Protein AF-C5KKY6-F1 (afdb_monomer_lite)

Sequence (73 aa):
YVNKNPKWNDNLRAFVLNFNRRVTKASVKNFQLIRLDRHSSTSKEEEVVYLQFGRINKDEFTMDYRYPLSALQ

Structure (mmCIF, N/CA/C/O backbone):
data_AF-C5KKY6-F1
#
_entry.id   AF-C5KKY6-F1
#
loop_
_atom_site.group_PDB
_atom_site.id
_atom_site.type_symbol
_atom_site.label_atom_id
_atom_site.label_alt_id
_atom_site.label_comp_id
_atom_site.label_asym_id
_atom_site.label_entity_id
_atom_site.label_seq_id
_atom_site.pdbx_PDB_ins_code
_atom_site.Cartn_x
_atom_site.Cartn_y
_atom_site.Cartn_z
_atom_site.occupancy
_atom_site.B_iso_or_equiv
_atom_site.auth_seq_id
_atom_site.auth_comp_id
_atom_site.auth_asym_id
_atom_site.auth_atom_id
_atom_site.pdbx_PDB_model_num
ATOM 1 N N . TYR A 1 1 ? 3.719 -7.723 -11.445 1.00 88.88 1 TYR A N 1
ATOM 2 C CA . TYR A 1 1 ? 4.086 -7.133 -10.143 1.00 88.88 1 TYR A CA 1
ATOM 3 C C . TYR A 1 1 ? 3.848 -8.156 -9.057 1.00 88.88 1 TYR A C 1
ATOM 5 O O . TYR A 1 1 ? 3.018 -9.032 -9.260 1.00 88.88 1 TYR A O 1
ATOM 13 N N . VAL A 1 2 ? 4.561 -8.064 -7.940 1.00 93.38 2 VAL A N 1
ATOM 14 C CA . VAL A 1 2 ? 4.304 -8.892 -6.754 1.00 93.38 2 VAL A CA 1
ATOM 15 C C . VAL A 1 2 ? 4.183 -8.012 -5.523 1.00 93.38 2 VAL A C 1
ATOM 17 O O . VAL A 1 2 ? 4.742 -6.914 -5.496 1.00 93.38 2 VAL A O 1
ATOM 20 N N . ASN A 1 3 ? 3.442 -8.490 -4.522 1.00 94.69 3 ASN A N 1
ATOM 21 C CA . ASN A 1 3 ? 3.422 -7.838 -3.222 1.00 94.69 3 ASN A CA 1
ATOM 22 C C . ASN A 1 3 ? 4.821 -7.921 -2.599 1.00 94.69 3 ASN A C 1
ATOM 24 O O . ASN A 1 3 ? 5.441 -8.986 -2.587 1.00 94.69 3 ASN A O 1
ATOM 28 N N . LYS A 1 4 ? 5.311 -6.791 -2.101 1.00 94.06 4 LYS A N 1
ATOM 29 C CA . LYS A 1 4 ? 6.573 -6.702 -1.386 1.00 94.06 4 LYS A CA 1
ATOM 30 C C . LYS A 1 4 ? 6.475 -7.494 -0.090 1.00 94.06 4 LYS A C 1
ATOM 32 O O . LYS A 1 4 ? 5.543 -7.309 0.692 1.00 94.06 4 LYS A O 1
ATOM 37 N N . ASN A 1 5 ? 7.466 -8.340 0.160 1.00 93.50 5 ASN A N 1
ATOM 38 C CA . ASN A 1 5 ? 7.534 -9.064 1.421 1.00 93.50 5 ASN A CA 1
ATOM 39 C C . ASN A 1 5 ? 7.805 -8.080 2.573 1.00 93.50 5 ASN A C 1
ATOM 41 O O . ASN A 1 5 ? 8.728 -7.262 2.475 1.00 93.50 5 ASN A O 1
ATOM 45 N N . PRO A 1 6 ? 7.024 -8.132 3.663 1.00 93.19 6 PRO A N 1
ATOM 46 C CA . PRO A 1 6 ? 7.262 -7.282 4.817 1.00 93.19 6 PRO A CA 1
ATOM 47 C C . PRO A 1 6 ? 8.579 -7.660 5.502 1.00 93.19 6 PRO A C 1
ATOM 49 O O . PRO A 1 6 ? 9.007 -8.815 5.482 1.00 93.19 6 PRO A O 1
ATOM 52 N N . LYS A 1 7 ? 9.227 -6.678 6.130 1.00 92.00 7 LYS A N 1
ATOM 53 C CA . LYS A 1 7 ? 10.453 -6.885 6.907 1.00 92.00 7 LYS A CA 1
ATOM 54 C C . LYS A 1 7 ? 10.103 -6.987 8.385 1.00 92.00 7 LYS A C 1
ATOM 56 O O . LYS A 1 7 ? 9.205 -6.292 8.859 1.00 92.00 7 LYS A O 1
ATOM 61 N N . TRP A 1 8 ? 10.802 -7.854 9.107 1.00 93.19 8 TRP A N 1
ATOM 62 C CA . TRP A 1 8 ? 10.683 -7.911 10.559 1.00 93.19 8 TRP A CA 1
ATOM 63 C C . TRP A 1 8 ? 11.143 -6.585 11.175 1.00 93.19 8 TRP A C 1
ATOM 65 O O . TRP A 1 8 ? 12.153 -6.018 10.755 1.00 93.19 8 TRP A O 1
ATOM 75 N N . ASN A 1 9 ? 10.387 -6.083 12.146 1.00 91.56 9 ASN A N 1
ATOM 76 C CA . ASN A 1 9 ? 10.740 -4.917 12.942 1.00 91.56 9 ASN A CA 1
ATOM 77 C C . ASN A 1 9 ? 10.787 -5.321 14.416 1.00 91.56 9 ASN A C 1
ATOM 79 O O . ASN A 1 9 ? 9.750 -5.644 14.997 1.00 91.56 9 ASN A O 1
ATOM 83 N N . ASP A 1 10 ? 11.979 -5.272 15.013 1.00 94.50 10 ASP A N 1
ATOM 84 C CA . ASP A 1 10 ? 12.213 -5.716 16.391 1.00 94.50 10 ASP A CA 1
ATOM 85 C C . ASP A 1 10 ? 11.433 -4.905 17.430 1.00 94.50 10 ASP A C 1
ATOM 87 O O . ASP A 1 10 ? 10.899 -5.471 18.384 1.00 94.50 10 ASP A O 1
ATOM 91 N N . ASN A 1 11 ? 11.303 -3.592 17.224 1.00 92.56 11 ASN A N 1
ATOM 92 C CA . ASN A 1 11 ? 10.623 -2.698 18.164 1.00 92.56 11 ASN A CA 1
ATOM 93 C C . ASN A 1 11 ? 9.117 -2.973 18.219 1.00 92.56 11 ASN A C 1
ATOM 95 O O . ASN A 1 11 ? 8.510 -2.936 19.285 1.00 92.56 11 ASN A O 1
ATOM 99 N N . LEU A 1 12 ? 8.514 -3.251 17.062 1.00 90.44 12 LEU A N 1
ATOM 100 C CA . LEU A 1 12 ? 7.089 -3.563 16.946 1.00 90.44 12 LEU A CA 1
ATOM 101 C C . LEU A 1 12 ? 6.794 -5.060 17.104 1.00 90.44 12 LEU A C 1
ATOM 103 O O . LEU A 1 12 ? 5.626 -5.432 17.192 1.00 90.44 12 LEU A O 1
ATOM 107 N N . ARG A 1 13 ? 7.833 -5.908 17.112 1.00 92.69 13 ARG A N 1
ATOM 108 C CA . ARG A 1 13 ? 7.747 -7.378 17.080 1.00 92.69 13 ARG A CA 1
ATOM 109 C C . ARG A 1 13 ? 6.764 -7.885 16.026 1.00 92.69 13 ARG A C 1
ATOM 111 O O . ARG A 1 13 ? 5.936 -8.758 16.285 1.00 92.69 13 ARG A O 1
ATOM 118 N N . ALA A 1 14 ? 6.837 -7.296 14.838 1.00 89.88 14 ALA A N 1
ATOM 119 C CA . ALA A 1 14 ? 5.912 -7.572 13.752 1.00 89.88 14 ALA A CA 1
ATOM 120 C C . ALA A 1 14 ? 6.587 -7.421 12.388 1.00 89.88 14 ALA A C 1
ATOM 122 O O . ALA A 1 14 ? 7.547 -6.666 12.219 1.00 89.88 14 ALA A O 1
ATOM 123 N N . PHE A 1 15 ? 6.034 -8.107 11.391 1.00 90.69 15 PHE A N 1
ATOM 124 C CA . PHE A 1 15 ? 6.377 -7.894 9.991 1.00 90.69 15 PHE A CA 1
ATOM 125 C C . PHE A 1 15 ? 5.673 -6.640 9.467 1.00 90.69 15 PHE A C 1
ATOM 127 O O . PHE A 1 15 ? 4.446 -6.554 9.486 1.00 90.69 15 PHE A O 1
ATOM 134 N N . VAL A 1 16 ? 6.449 -5.667 8.990 1.00 92.38 16 VAL A N 1
ATOM 135 C CA . VAL A 1 16 ? 5.948 -4.364 8.540 1.00 92.38 16 VAL A CA 1
ATOM 136 C C . VAL A 1 16 ? 6.490 -3.985 7.164 1.00 92.38 16 VAL A C 1
ATOM 138 O O . VAL A 1 16 ? 7.586 -4.375 6.757 1.00 92.38 16 VAL A O 1
ATOM 141 N N . LEU A 1 17 ? 5.714 -3.173 6.452 1.00 94.50 17 LEU A N 1
ATOM 142 C CA . LEU A 1 17 ? 6.162 -2.434 5.276 1.00 94.50 17 LEU A CA 1
ATOM 143 C C . LEU A 1 17 ? 6.326 -0.961 5.660 1.00 94.50 17 LEU A C 1
ATOM 145 O O . LEU A 1 17 ? 5.539 -0.422 6.440 1.00 94.50 17 LEU A O 1
ATOM 149 N N . ASN A 1 18 ? 7.347 -0.301 5.114 1.00 93.81 18 ASN A N 1
ATOM 150 C CA . ASN A 1 18 ? 7.523 1.134 5.306 1.00 93.81 18 ASN A CA 1
ATOM 151 C C . ASN A 1 18 ? 6.694 1.898 4.268 1.00 93.81 18 ASN A C 1
ATOM 153 O O . ASN A 1 18 ? 7.051 1.925 3.092 1.00 93.81 18 ASN A O 1
ATOM 157 N N . PHE A 1 19 ? 5.626 2.548 4.730 1.00 95.12 19 PHE A N 1
ATOM 158 C CA . PHE A 1 19 ? 4.722 3.342 3.900 1.00 95.12 19 PHE A CA 1
ATOM 159 C C . PHE A 1 19 ? 5.057 4.842 3.856 1.00 95.12 19 PHE A C 1
ATOM 161 O O . PHE A 1 19 ? 4.249 5.628 3.366 1.00 95.12 19 PHE A O 1
ATOM 168 N N . ASN A 1 20 ? 6.203 5.277 4.398 1.00 93.31 20 ASN A N 1
ATOM 169 C CA . ASN A 1 20 ? 6.618 6.687 4.448 1.00 93.31 20 ASN A CA 1
ATOM 170 C C . ASN A 1 20 ? 5.512 7.619 4.979 1.00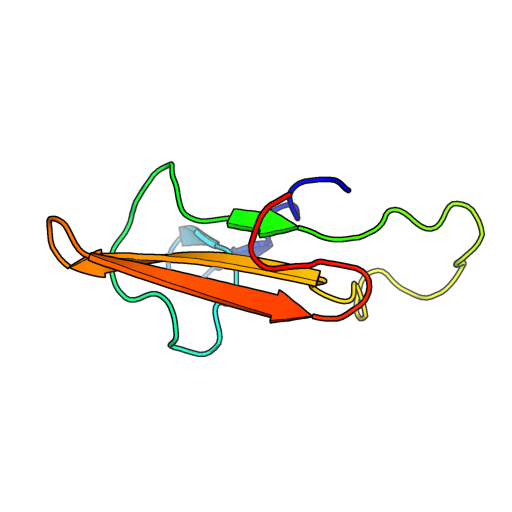 93.31 20 ASN A C 1
ATOM 172 O O . ASN A 1 20 ? 5.231 8.669 4.407 1.00 93.31 20 ASN A O 1
ATOM 176 N N . ARG A 1 21 ? 4.851 7.200 6.068 1.00 94.06 21 ARG A N 1
ATOM 177 C CA . ARG A 1 21 ? 3.727 7.901 6.727 1.00 94.06 21 ARG A CA 1
ATOM 178 C C . ARG A 1 21 ? 2.436 8.018 5.906 1.00 94.06 21 ARG A C 1
ATOM 180 O O . ARG A 1 21 ? 1.475 8.601 6.392 1.00 94.06 21 ARG A O 1
ATOM 187 N N . ARG A 1 22 ? 2.372 7.445 4.703 1.00 96.69 22 ARG A N 1
ATOM 188 C CA . ARG A 1 22 ? 1.155 7.451 3.876 1.00 96.69 22 ARG A CA 1
ATOM 189 C C . ARG A 1 22 ? 0.063 6.546 4.453 1.00 96.69 22 ARG A C 1
ATOM 191 O O . ARG A 1 22 ? -1.109 6.823 4.263 1.00 96.69 22 ARG A O 1
ATOM 198 N N . VAL A 1 23 ? 0.439 5.497 5.187 1.00 96.12 23 VAL A N 1
ATOM 199 C CA . VAL A 1 23 ? -0.487 4.547 5.826 1.00 96.12 23 VAL A CA 1
ATOM 200 C C . VAL A 1 23 ? -0.362 4.657 7.339 1.00 96.12 23 VAL A C 1
ATOM 202 O O . VAL A 1 23 ? 0.746 4.604 7.873 1.00 96.12 23 VAL A O 1
ATOM 205 N N . THR A 1 24 ? -1.495 4.805 8.026 1.00 95.00 24 THR A N 1
ATOM 206 C CA . THR A 1 24 ? -1.545 5.089 9.473 1.00 95.00 24 THR A CA 1
ATOM 207 C C . THR A 1 24 ? -2.385 4.087 10.264 1.00 95.00 24 THR A C 1
ATOM 209 O O . THR A 1 24 ? -2.336 4.083 11.494 1.00 95.00 24 THR A O 1
ATOM 212 N N . LYS A 1 25 ? -3.150 3.215 9.593 1.00 95.12 25 LYS A N 1
ATOM 213 C CA . LYS A 1 25 ? -3.990 2.192 10.234 1.00 95.12 25 LYS A CA 1
ATOM 214 C C . LYS A 1 25 ? -3.637 0.795 9.735 1.00 95.12 25 LYS A C 1
ATOM 216 O O . LYS A 1 25 ? -3.406 0.585 8.545 1.00 95.12 25 LYS A O 1
ATOM 221 N N . ALA A 1 26 ? -3.644 -0.177 10.645 1.00 92.19 26 ALA A N 1
ATOM 222 C CA . ALA A 1 26 ? -3.471 -1.583 10.300 1.00 92.19 26 ALA A CA 1
ATOM 223 C C . ALA A 1 26 ? -4.637 -2.084 9.430 1.00 92.19 26 ALA A C 1
ATOM 225 O O . ALA A 1 26 ? -5.800 -1.716 9.631 1.00 92.19 26 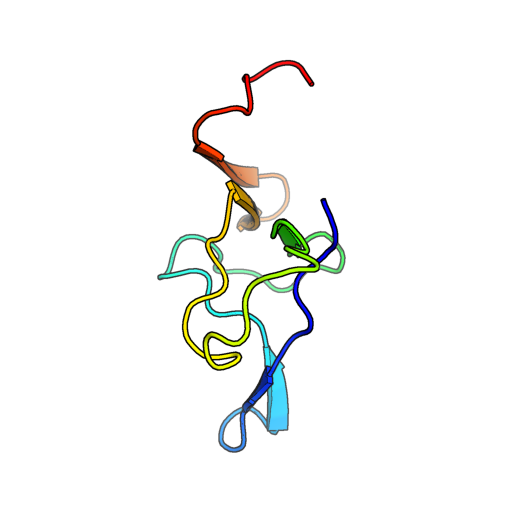ALA A O 1
ATOM 226 N N . SER A 1 27 ? -4.315 -2.914 8.441 1.00 94.75 27 SER A N 1
ATOM 227 C CA . SER A 1 27 ? -5.282 -3.530 7.537 1.00 94.75 27 SER A CA 1
ATOM 228 C C . SER A 1 27 ? -4.613 -4.654 6.755 1.00 94.75 27 SER A C 1
ATOM 230 O O . SER A 1 27 ? -3.476 -4.499 6.312 1.00 94.75 27 SER A O 1
ATOM 232 N N . VAL A 1 28 ? -5.350 -5.736 6.491 1.00 93.94 28 VAL A N 1
ATOM 233 C CA . VAL A 1 28 ? -4.940 -6.775 5.526 1.00 93.94 28 VAL A CA 1
ATOM 234 C C . VAL A 1 28 ? -4.817 -6.229 4.100 1.00 93.94 28 VAL A C 1
ATOM 236 O O . VAL A 1 28 ? -4.164 -6.832 3.259 1.00 93.94 28 VAL A O 1
ATOM 239 N N . LYS A 1 29 ? -5.428 -5.068 3.831 1.00 96.12 29 LYS A N 1
ATOM 240 C CA . LYS A 1 29 ? -5.357 -4.383 2.539 1.00 96.12 29 LYS A CA 1
ATOM 241 C C . LYS A 1 29 ? -4.111 -3.505 2.391 1.00 96.12 29 LYS A C 1
ATOM 243 O O . LYS A 1 29 ? -4.001 -2.844 1.378 1.00 96.12 29 LYS A O 1
ATOM 248 N N . ASN A 1 30 ? -3.204 -3.427 3.364 1.00 97.25 30 ASN A N 1
ATOM 249 C CA . ASN A 1 30 ? -1.996 -2.608 3.227 1.00 97.25 30 ASN A CA 1
ATOM 250 C C . ASN A 1 30 ? -0.931 -3.378 2.433 1.00 97.25 30 ASN A C 1
ATOM 252 O O . ASN A 1 30 ? -0.446 -4.403 2.908 1.00 97.25 30 ASN A O 1
ATOM 256 N N . PHE A 1 31 ? -0.543 -2.888 1.255 1.00 97.31 31 PHE A N 1
ATOM 257 C CA . PHE A 1 31 ? 0.455 -3.558 0.416 1.00 97.31 31 PHE A CA 1
ATOM 258 C C . PHE A 1 31 ? 1.276 -2.586 -0.437 1.00 97.31 31 PHE A C 1
ATOM 260 O O . PHE A 1 31 ? 0.892 -1.440 -0.684 1.00 97.31 31 PHE A O 1
ATOM 267 N N . GLN A 1 32 ? 2.427 -3.071 -0.898 1.00 97.62 32 GLN A N 1
ATOM 268 C CA . GLN A 1 32 ? 3.290 -2.393 -1.861 1.00 97.62 32 GLN A CA 1
ATOM 269 C C . GLN A 1 32 ? 3.543 -3.340 -3.030 1.00 97.62 32 GLN A C 1
ATOM 271 O O . GLN A 1 32 ? 3.927 -4.485 -2.816 1.00 97.62 32 GLN A O 1
ATOM 276 N N . LEU A 1 33 ? 3.354 -2.881 -4.263 1.00 95.81 33 LEU A N 1
ATOM 277 C CA . LEU A 1 33 ? 3.711 -3.638 -5.455 1.00 95.81 33 LEU A CA 1
ATOM 278 C C . LEU A 1 33 ? 5.100 -3.252 -5.933 1.00 95.81 33 LEU A C 1
ATOM 280 O O . LEU A 1 33 ? 5.393 -2.081 -6.171 1.00 95.81 33 LEU A O 1
ATOM 284 N N . ILE A 1 34 ? 5.925 -4.269 -6.137 1.00 93.94 34 ILE A N 1
ATOM 285 C CA . ILE A 1 34 ? 7.256 -4.164 -6.728 1.00 93.94 34 ILE A CA 1
ATOM 286 C C . ILE A 1 34 ? 7.299 -4.964 -8.032 1.00 93.94 34 ILE A C 1
ATOM 288 O O . ILE A 1 34 ? 6.462 -5.843 -8.291 1.00 93.94 34 ILE A O 1
ATOM 292 N N . ARG A 1 35 ? 8.277 -4.661 -8.883 1.00 89.38 35 ARG A N 1
ATOM 293 C CA . ARG A 1 35 ? 8.580 -5.481 -10.056 1.00 89.38 35 ARG A CA 1
ATOM 294 C C . ARG A 1 35 ? 9.679 -6.472 -9.680 1.00 89.38 35 ARG A C 1
ATOM 296 O O . ARG A 1 35 ? 10.729 -6.059 -9.211 1.00 89.38 35 ARG A O 1
ATOM 303 N N . LEU A 1 36 ? 9.435 -7.762 -9.903 1.00 80.62 36 LEU A N 1
ATOM 304 C CA . LEU A 1 36 ? 10.502 -8.762 -9.905 1.00 80.62 36 LEU A CA 1
ATOM 305 C C . LEU A 1 36 ? 11.320 -8.547 -11.172 1.00 80.62 36 LEU A C 1
ATOM 307 O O . LEU A 1 36 ? 10.827 -8.839 -12.266 1.00 80.62 36 LEU A O 1
ATOM 311 N N . ASP A 1 37 ? 12.527 -8.015 -11.034 1.00 71.62 37 ASP A N 1
ATOM 312 C CA . ASP A 1 37 ? 13.493 -8.066 -12.118 1.00 71.62 37 ASP A CA 1
ATOM 313 C C . ASP A 1 37 ? 14.292 -9.368 -11.993 1.00 71.62 37 ASP A C 1
ATOM 315 O O . ASP A 1 37 ? 14.870 -9.664 -10.949 1.00 71.62 37 ASP A O 1
ATOM 319 N N . ARG A 1 38 ? 14.260 -10.198 -13.039 1.00 57.81 38 ARG A N 1
ATOM 320 C CA . ARG A 1 38 ? 14.956 -11.495 -13.046 1.00 57.81 38 ARG A CA 1
ATOM 321 C C . ARG A 1 38 ? 16.458 -11.338 -13.289 1.00 57.81 38 ARG A C 1
ATOM 323 O O . ARG A 1 38 ? 17.189 -12.306 -13.110 1.00 57.81 38 ARG A O 1
ATOM 330 N N . HIS A 1 39 ? 16.901 -10.146 -13.695 1.00 56.88 39 HIS A N 1
ATOM 331 C CA . HIS A 1 39 ? 18.288 -9.869 -14.062 1.00 56.88 39 HIS A CA 1
ATOM 332 C C . HIS A 1 39 ? 19.009 -8.907 -13.111 1.00 56.88 39 HIS A C 1
ATOM 334 O O . HIS A 1 39 ? 20.217 -8.726 -13.255 1.00 56.88 39 HIS A O 1
ATOM 340 N N . SER A 1 40 ? 18.329 -8.312 -12.124 1.00 53.72 40 SER A N 1
ATOM 341 C CA . SER A 1 40 ? 18.996 -7.439 -11.157 1.00 53.72 40 SER A CA 1
ATOM 342 C C . SER A 1 40 ? 19.721 -8.278 -10.102 1.00 53.72 40 SER A C 1
ATOM 344 O O . SER A 1 40 ? 19.133 -8.726 -9.119 1.00 53.72 40 SER A O 1
ATOM 346 N N . SER A 1 41 ? 21.027 -8.447 -10.287 1.00 51.03 41 SER A N 1
ATOM 347 C CA . SER A 1 41 ? 21.980 -8.827 -9.235 1.00 51.03 41 SER A CA 1
ATOM 348 C C . SER A 1 41 ? 22.146 -7.742 -8.159 1.00 51.03 41 SER A C 1
ATOM 350 O O . SER A 1 41 ? 22.949 -7.895 -7.241 1.00 51.03 41 SER A O 1
ATOM 352 N N . THR A 1 42 ? 21.421 -6.629 -8.283 1.00 51.25 42 THR A N 1
ATOM 353 C CA . THR A 1 42 ? 21.395 -5.534 -7.321 1.00 51.25 42 THR A CA 1
ATOM 354 C C . THR A 1 42 ? 20.726 -6.007 -6.034 1.00 51.25 42 THR A C 1
ATOM 356 O O . THR A 1 42 ? 19.663 -6.627 -6.048 1.00 51.25 42 THR A O 1
ATOM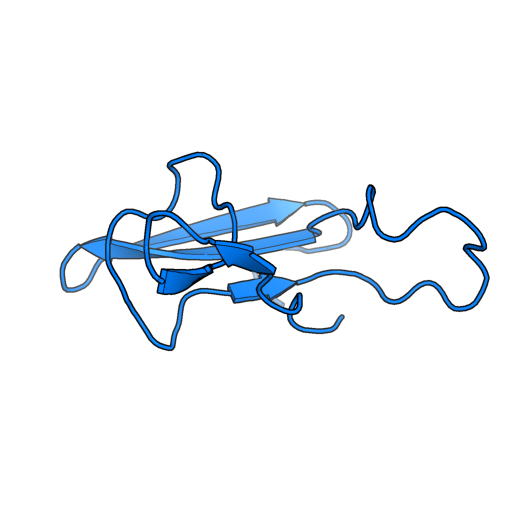 359 N N . SER A 1 43 ? 21.397 -5.750 -4.918 1.00 51.84 43 SER A N 1
ATOM 360 C CA . SER A 1 43 ? 20.982 -6.075 -3.558 1.00 51.84 43 SER A CA 1
ATOM 361 C C . SER A 1 43 ? 19.492 -5.789 -3.305 1.00 51.84 43 SER A C 1
ATOM 363 O O . SER A 1 43 ? 18.936 -4.803 -3.784 1.00 51.84 43 SER A O 1
ATOM 365 N N . LYS A 1 44 ? 18.852 -6.630 -2.474 1.00 55.28 44 LYS A N 1
ATOM 366 C CA . LYS A 1 44 ? 17.453 -6.543 -1.970 1.00 55.28 44 LYS A CA 1
ATOM 367 C C . LYS A 1 44 ? 17.038 -5.180 -1.366 1.00 55.28 44 LYS A C 1
ATOM 369 O O . LYS A 1 44 ? 15.941 -5.037 -0.823 1.00 55.28 44 LYS A O 1
ATOM 374 N N . GLU A 1 45 ? 17.927 -4.202 -1.359 1.00 51.91 45 GLU A N 1
ATOM 375 C CA . GLU A 1 45 ? 17.800 -2.926 -0.670 1.00 51.91 45 GLU A CA 1
ATOM 376 C C . GLU A 1 45 ? 1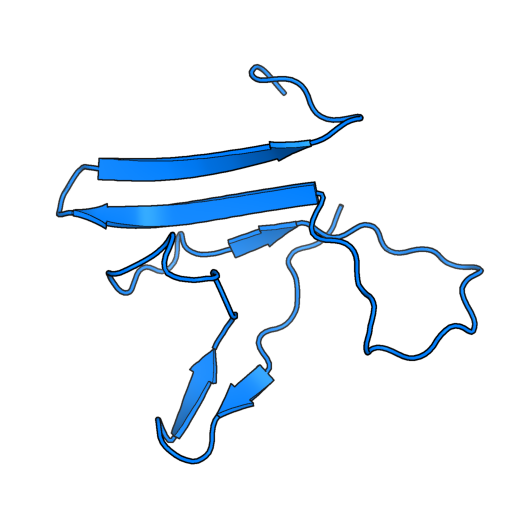7.102 -1.859 -1.527 1.00 51.91 45 GLU A C 1
ATOM 378 O O . GLU A 1 45 ? 16.473 -0.970 -0.957 1.00 51.91 45 GLU A O 1
ATOM 383 N N . GLU A 1 46 ? 17.050 -2.018 -2.856 1.00 61.56 46 GLU A N 1
ATOM 384 C CA . GLU A 1 46 ? 16.467 -1.028 -3.781 1.00 61.56 46 GLU A CA 1
ATOM 385 C C . GLU A 1 46 ? 15.268 -1.552 -4.594 1.00 61.56 46 GLU A C 1
ATOM 387 O O . GLU A 1 46 ? 15.083 -1.230 -5.767 1.00 61.56 46 GLU A O 1
ATOM 392 N N . GLU A 1 47 ? 14.392 -2.356 -3.984 1.00 79.00 47 GLU A N 1
ATOM 393 C CA . GLU A 1 47 ? 13.127 -2.724 -4.635 1.00 79.00 47 GLU A CA 1
ATOM 394 C C . GLU A 1 47 ? 12.229 -1.487 -4.813 1.00 79.00 47 GLU A C 1
ATOM 396 O O . GLU A 1 47 ? 11.597 -1.004 -3.861 1.00 79.00 47 GLU A O 1
ATOM 401 N N . VAL A 1 48 ? 12.155 -0.992 -6.051 1.00 89.81 48 VAL A N 1
ATOM 402 C CA . VAL A 1 48 ? 11.310 0.142 -6.436 1.00 89.81 48 VAL A CA 1
ATOM 403 C C . VAL A 1 48 ? 9.835 -0.212 -6.238 1.00 89.81 48 VAL A C 1
ATOM 405 O O . VAL A 1 48 ? 9.306 -1.141 -6.852 1.00 89.81 48 VAL A O 1
ATOM 408 N N . VAL A 1 49 ? 9.151 0.568 -5.397 1.00 94.00 49 VAL A N 1
ATOM 409 C CA . VAL A 1 49 ? 7.703 0.457 -5.169 1.00 94.00 49 VAL A CA 1
ATOM 410 C C . VAL A 1 49 ? 6.961 1.183 -6.287 1.00 94.00 49 VAL A C 1
ATOM 412 O O . VAL A 1 49 ? 7.084 2.398 -6.425 1.00 94.00 49 VAL A O 1
ATOM 415 N N . TYR A 1 50 ? 6.183 0.443 -7.073 1.00 95.88 50 TYR A N 1
ATOM 416 C CA . TYR A 1 50 ? 5.402 0.969 -8.194 1.00 95.88 50 TYR A CA 1
ATOM 417 C C . TYR A 1 50 ? 3.983 1.379 -7.805 1.00 95.88 50 TYR A C 1
ATOM 419 O O . TYR A 1 50 ? 3.446 2.332 -8.365 1.00 95.88 50 TYR A O 1
ATOM 427 N N . LEU A 1 51 ? 3.391 0.679 -6.840 1.00 97.44 51 LEU A N 1
ATOM 428 C CA . LEU A 1 51 ? 2.107 1.036 -6.252 1.00 97.44 51 LEU A CA 1
ATOM 429 C C . LEU A 1 51 ? 2.175 0.816 -4.752 1.00 97.44 51 LEU A C 1
ATOM 431 O O . LEU A 1 51 ? 2.713 -0.187 -4.289 1.00 97.44 51 LEU A O 1
ATOM 435 N N . GLN A 1 52 ? 1.619 1.745 -3.999 1.00 97.88 52 GLN A N 1
ATOM 436 C CA . GLN A 1 52 ? 1.447 1.628 -2.569 1.00 97.88 52 GLN A CA 1
ATOM 437 C C . GLN A 1 52 ? 0.000 1.933 -2.228 1.00 97.88 52 GLN A C 1
ATOM 439 O O . GLN A 1 52 ? -0.502 3.004 -2.560 1.00 97.88 52 GLN A O 1
ATOM 444 N N . PHE A 1 53 ? -0.637 1.011 -1.521 1.00 98.44 53 PHE A N 1
ATOM 445 C CA . PHE A 1 53 ? -2.008 1.163 -1.073 1.00 98.44 53 PHE A CA 1
ATOM 446 C C . PHE A 1 53 ? -2.098 0.875 0.421 1.00 98.44 53 PHE A C 1
ATOM 448 O O . PHE A 1 53 ? -1.486 -0.071 0.927 1.00 98.44 53 PHE A O 1
ATOM 455 N N . GLY A 1 54 ? -2.882 1.671 1.143 1.00 98.12 54 GLY A N 1
ATOM 456 C CA . GLY A 1 54 ? -3.196 1.331 2.522 1.00 98.12 54 GLY A CA 1
ATOM 457 C C . GLY A 1 54 ? -4.127 2.298 3.229 1.00 98.12 54 GLY A C 1
ATOM 458 O O . GLY A 1 54 ? -4.497 3.352 2.719 1.00 98.12 54 GLY A O 1
ATOM 459 N N . ARG A 1 55 ? -4.551 1.876 4.418 1.00 98.31 55 ARG A N 1
ATOM 460 C CA . ARG A 1 55 ? -5.619 2.508 5.192 1.00 98.31 55 ARG A CA 1
ATOM 461 C C . ARG A 1 55 ? -5.126 3.727 5.969 1.00 98.31 55 ARG A C 1
ATOM 463 O O . ARG A 1 55 ? -4.119 3.654 6.680 1.00 98.31 55 ARG A O 1
ATOM 470 N N . ILE A 1 56 ? -5.896 4.810 5.899 1.00 98.06 56 ILE A N 1
ATOM 471 C CA . ILE A 1 56 ? -5.675 6.021 6.704 1.00 98.06 56 ILE A CA 1
ATOM 472 C C . ILE A 1 56 ? -6.802 6.270 7.714 1.00 98.06 56 ILE A C 1
ATOM 474 O O . ILE A 1 56 ? -6.550 6.810 8.790 1.00 98.06 56 ILE A O 1
ATOM 478 N N . ASN A 1 57 ? -8.019 5.792 7.428 1.00 97.50 57 ASN A N 1
ATOM 479 C CA . ASN A 1 57 ? -9.174 5.898 8.323 1.00 97.50 57 ASN A CA 1
ATOM 480 C C . ASN A 1 57 ? -10.135 4.707 8.151 1.00 97.50 57 ASN A C 1
ATOM 482 O O . ASN A 1 57 ? -9.822 3.762 7.426 1.00 97.50 57 ASN A O 1
ATOM 486 N N . LYS A 1 58 ? -11.291 4.697 8.832 1.00 94.81 58 LYS A N 1
ATOM 487 C CA . LYS A 1 58 ? -12.246 3.576 8.781 1.00 94.81 58 LYS A CA 1
ATOM 488 C C . LYS A 1 58 ? -12.591 3.193 7.336 1.00 94.81 58 LYS A C 1
ATOM 490 O O . LYS A 1 58 ? -12.410 2.031 6.983 1.00 94.81 58 LYS A O 1
ATOM 495 N N . ASP A 1 59 ? -12.941 4.167 6.509 1.00 96.56 59 ASP A N 1
ATOM 496 C CA . ASP A 1 59 ? -13.396 3.931 5.136 1.00 96.56 59 ASP A CA 1
ATOM 497 C C . ASP A 1 59 ? -12.555 4.704 4.102 1.00 96.56 59 ASP A C 1
ATOM 499 O O . ASP A 1 59 ? -12.968 4.897 2.965 1.00 96.56 59 ASP A O 1
ATOM 503 N N . GLU A 1 60 ? -11.339 5.114 4.484 1.00 98.19 60 GLU A N 1
ATOM 504 C CA . GLU A 1 60 ? -10.440 5.917 3.649 1.00 98.19 60 GLU A CA 1
ATOM 505 C C . GLU A 1 60 ? -9.085 5.231 3.468 1.00 98.19 60 GLU A C 1
ATOM 507 O O . GLU A 1 60 ? -8.468 4.724 4.419 1.00 98.19 60 GLU A O 1
ATOM 512 N N . PHE A 1 61 ? -8.599 5.271 2.230 1.00 98.31 61 PHE A N 1
ATOM 513 C CA . PHE A 1 61 ? -7.342 4.673 1.808 1.00 98.31 61 PHE A CA 1
ATOM 514 C C . PHE A 1 61 ? -6.557 5.664 0.955 1.00 98.31 61 PHE A C 1
ATOM 516 O O . PHE A 1 61 ? -7.133 6.473 0.233 1.00 98.31 61 PHE A O 1
ATOM 523 N N . THR A 1 62 ? -5.235 5.568 1.025 1.00 98.25 62 THR A N 1
ATOM 524 C CA . THR A 1 62 ? -4.340 6.242 0.087 1.00 98.25 62 THR A CA 1
ATOM 525 C C . THR A 1 62 ? -3.872 5.256 -0.976 1.00 98.25 62 THR A C 1
ATOM 527 O O . THR A 1 62 ? -3.673 4.072 -0.682 1.00 98.25 62 THR A O 1
ATOM 530 N N . MET A 1 63 ? -3.681 5.751 -2.196 1.00 98.25 63 MET A N 1
ATOM 531 C CA . MET A 1 63 ? -3.119 4.994 -3.304 1.00 98.25 63 MET A CA 1
ATOM 532 C C . MET A 1 63 ? -2.125 5.866 -4.064 1.00 98.25 63 MET A C 1
ATOM 534 O O . MET A 1 63 ? -2.509 6.808 -4.752 1.00 98.25 63 MET A O 1
ATOM 538 N N . ASP A 1 64 ? -0.847 5.525 -3.945 1.00 97.88 64 ASP A N 1
ATOM 539 C CA . ASP A 1 64 ? 0.234 6.167 -4.683 1.00 97.88 64 ASP A CA 1
ATOM 540 C C . ASP A 1 64 ? 0.680 5.200 -5.783 1.00 97.88 64 ASP A C 1
ATOM 542 O O . ASP A 1 64 ? 1.063 4.068 -5.486 1.00 97.88 64 ASP A O 1
ATOM 546 N N . TYR A 1 65 ? 0.646 5.620 -7.045 1.00 97.25 65 TYR A N 1
ATOM 547 C CA . TYR A 1 65 ? 1.142 4.827 -8.171 1.00 97.25 65 TYR A CA 1
ATOM 548 C C . TYR A 1 65 ? 2.128 5.645 -9.004 1.00 97.25 65 TYR A C 1
ATOM 550 O O . TYR A 1 65 ? 2.126 6.875 -8.979 1.00 97.25 65 TYR A O 1
ATOM 558 N N . ARG A 1 66 ? 3.008 4.956 -9.726 1.00 95.25 66 ARG A N 1
ATOM 559 C CA . ARG A 1 66 ? 3.954 5.580 -10.657 1.00 95.25 66 ARG A CA 1
ATOM 560 C C . ARG A 1 66 ? 3.983 4.833 -11.978 1.00 95.25 66 ARG A C 1
ATOM 562 O O . ARG A 1 66 ? 3.603 3.663 -12.045 1.00 95.25 66 ARG A O 1
ATOM 569 N N . TYR A 1 67 ? 4.523 5.493 -12.999 1.00 94.12 67 TYR A N 1
ATOM 570 C CA . TYR A 1 67 ? 4.781 4.885 -14.301 1.00 94.12 67 TYR A CA 1
ATOM 571 C C . TYR A 1 67 ? 5.477 3.513 -14.150 1.00 94.12 67 TYR A C 1
ATOM 573 O O . TYR A 1 67 ? 6.408 3.385 -13.348 1.00 94.12 67 TYR A O 1
ATOM 581 N N . PRO A 1 68 ? 5.059 2.479 -14.899 1.00 94.44 68 PRO A N 1
ATOM 582 C CA . PRO A 1 68 ? 4.100 2.503 -16.009 1.00 94.44 68 PRO A CA 1
ATOM 583 C C . PRO A 1 68 ? 2.635 2.296 -15.601 1.00 94.44 68 PRO A C 1
ATOM 585 O O . PRO A 1 68 ? 1.808 2.012 -16.464 1.00 94.44 68 PRO A O 1
ATOM 588 N N . LEU A 1 69 ? 2.303 2.399 -14.310 1.00 96.19 69 LEU A N 1
ATOM 589 C CA . LEU A 1 69 ? 0.923 2.239 -13.874 1.00 96.19 69 LEU A CA 1
ATOM 590 C C . LEU A 1 69 ? 0.076 3.473 -14.198 1.00 96.19 69 LEU A C 1
ATOM 592 O O . LEU A 1 69 ? 0.562 4.605 -14.163 1.00 96.19 69 LEU A O 1
ATOM 596 N N . SER A 1 70 ? -1.199 3.229 -14.478 1.00 97.25 70 SER A N 1
ATOM 597 C CA . SER A 1 70 ? -2.239 4.246 -14.647 1.00 97.25 70 SER A CA 1
ATOM 598 C C . SER A 1 70 ? -3.299 4.105 -13.557 1.00 97.25 70 SER A C 1
ATOM 600 O O . SER A 1 70 ? -3.382 3.068 -12.906 1.00 97.25 70 SER A O 1
ATOM 602 N N . ALA A 1 71 ? -4.145 5.122 -13.391 1.00 95.62 71 ALA A N 1
ATOM 603 C CA . ALA A 1 71 ? -5.187 5.119 -12.365 1.00 95.62 71 ALA A CA 1
ATOM 604 C C . ALA A 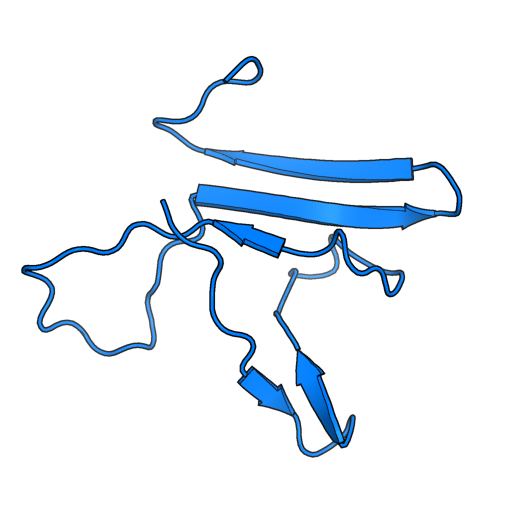1 71 ? -6.225 3.984 -12.497 1.00 95.62 71 ALA A C 1
ATOM 606 O O . ALA A 1 71 ? -6.897 3.691 -11.513 1.00 95.62 71 ALA A O 1
ATOM 607 N N . LEU A 1 72 ? -6.397 3.394 -13.689 1.00 96.06 72 LEU A N 1
ATOM 608 C CA . LEU A 1 72 ? -7.507 2.477 -13.992 1.00 96.06 72 LEU A CA 1
ATOM 609 C C . LEU A 1 72 ? -7.166 0.977 -13.890 1.00 96.06 72 LEU A C 1
ATOM 611 O O . LEU A 1 72 ? -8.085 0.181 -13.739 1.00 96.06 72 LEU A O 1
ATOM 615 N N . GLN A 1 73 ? -5.896 0.590 -14.038 1.00 92.62 73 GLN A N 1
ATOM 616 C CA . GLN A 1 73 ? -5.461 -0.819 -14.145 1.00 92.62 73 GLN A CA 1
ATOM 617 C C . GLN A 1 73 ? -5.835 -1.678 -12.935 1.00 92.62 73 GLN A C 1
ATOM 619 O O . GLN A 1 73 ? -6.152 -2.864 -13.175 1.00 92.62 73 GLN A O 1
#

pLDDT: mean 89.16, std 13.71, range [51.03, 98.44]

InterPro domains: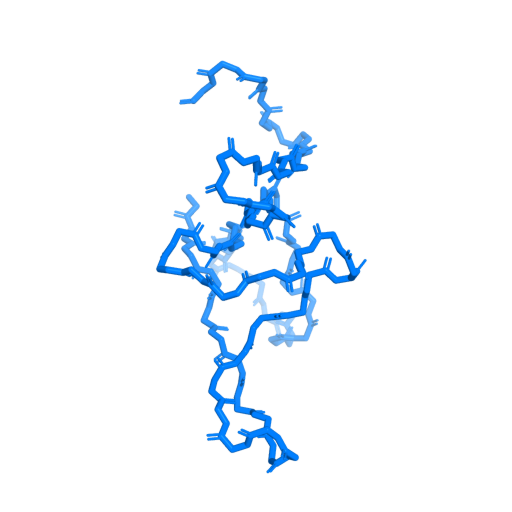
  IPR000007 Tubby, C-terminal [PF01167] (2-73)
  IPR000007 Tubby, C-terminal [PR01573] (1-18)
  IPR000007 Tubby, C-terminal [PR01573] (19-35)
  IPR000007 Tubby, C-terminal [PR01573] (46-65)
  IPR000007 Tubby, C-terminal [PR01573] (67-73)
  IPR025659 Tubby-like, C-terminal [G3DSA:3.20.90.10] (1-73)
  IPR025659 Tubby-like, C-terminal [SSF54518] (2-73)

Secondary structure (DSSP, 8-state):
-EEPPPEEETTTTEEE---TTS--S--TT-EEEE---SS--S-TT---EEEEEEESSSS-EEEEE-TT--TT-

Radius of gyration: 13.27 Å; chains: 1; bounding box: 35×19×34 Å

Organism: Perkinsus marinus (strain ATCC 50983 / TXsc) (NCBI:txid423536)

Foldseek 3Di:
DDWDFFDQDPVVRDGDDDPVPQADDDDPPWTFDFDDDPPPPDDPPDGDTAWTWYDDDPPDMDIDGDPPDDPPD